Protein AF-X0Y5A7-F1 (afdb_monomer_lite)

Sequence (119 aa):
EYGKRLLRARRFDEAIPIFQEARRNPRHRLASLSNIGQCFFYKKWYADAVETFDQALELVESQESALAKELRYNLGRAYEADGNIEEALKSFRKVAQIDFNYLDVRKRVDELRNQQKSG

Structure (mmCIF, N/CA/C/O backbone):
data_AF-X0Y5A7-F1
#
_entry.id   AF-X0Y5A7-F1
#
loop_
_atom_site.group_PDB
_atom_site.id
_atom_site.type_symbol
_atom_site.label_atom_id
_atom_site.label_alt_id
_atom_site.label_comp_id
_atom_site.label_asym_id
_atom_site.label_entity_id
_atom_site.label_seq_id
_atom_site.pdbx_PDB_ins_code
_atom_site.Cartn_x
_atom_site.Cartn_y
_atom_site.Cartn_z
_atom_site.occupancy
_atom_site.B_iso_or_equiv
_atom_site.auth_seq_id
_atom_site.auth_comp_id
_atom_site.auth_asym_id
_atom_site.auth_atom_id
_atom_site.pdbx_PDB_model_num
ATOM 1 N N . GLU A 1 1 ? 8.592 3.537 -17.564 1.00 78.06 1 GLU A N 1
ATOM 2 C CA . GLU A 1 1 ? 7.323 3.820 -18.279 1.00 78.06 1 GLU A CA 1
ATOM 3 C C . GLU A 1 1 ? 6.563 2.588 -18.778 1.00 78.06 1 GLU A C 1
ATOM 5 O O . GLU A 1 1 ? 5.367 2.523 -18.521 1.00 78.06 1 GLU A O 1
ATOM 10 N N . TYR A 1 2 ? 7.191 1.586 -19.412 1.00 93.50 2 TYR A N 1
ATOM 11 C CA . TYR A 1 2 ? 6.467 0.394 -19.901 1.00 93.50 2 TYR A CA 1
ATOM 12 C C . TYR A 1 2 ? 5.716 -0.384 -18.800 1.00 93.50 2 TYR A C 1
ATOM 14 O O . TYR A 1 2 ? 4.502 -0.549 -18.900 1.00 93.50 2 TYR A O 1
ATOM 22 N N . GLY A 1 3 ? 6.385 -0.744 -17.696 1.00 95.50 3 GLY A N 1
ATOM 23 C CA . GLY A 1 3 ? 5.735 -1.438 -16.571 1.00 95.50 3 GLY A CA 1
ATOM 24 C C . GLY A 1 3 ? 4.534 -0.675 -15.993 1.00 95.50 3 GLY A C 1
ATOM 25 O O . GLY A 1 3 ? 3.493 -1.262 -15.716 1.00 95.50 3 GLY A O 1
ATOM 26 N N . LYS A 1 4 ? 4.612 0.662 -15.906 1.00 96.38 4 LYS A N 1
ATOM 27 C CA . LYS A 1 4 ? 3.494 1.503 -15.437 1.00 96.38 4 LYS A CA 1
ATOM 28 C C . LYS A 1 4 ? 2.291 1.455 -16.382 1.00 96.38 4 LYS A C 1
ATOM 30 O O . LYS A 1 4 ? 1.155 1.517 -15.923 1.00 96.38 4 LYS A O 1
ATOM 35 N N . ARG A 1 5 ? 2.518 1.349 -17.697 1.00 97.75 5 ARG A N 1
ATOM 36 C CA . ARG A 1 5 ? 1.434 1.182 -18.682 1.00 97.75 5 ARG A CA 1
ATOM 37 C C . ARG A 1 5 ? 0.739 -0.166 -18.504 1.00 97.75 5 ARG A C 1
ATOM 39 O O . ARG A 1 5 ? -0.486 -0.198 -18.501 1.00 97.75 5 ARG A O 1
ATOM 46 N N . LEU A 1 6 ? 1.503 -1.239 -18.287 1.00 97.88 6 LEU A N 1
ATOM 47 C CA . LEU A 1 6 ? 0.954 -2.567 -17.994 1.00 97.88 6 LEU A CA 1
ATOM 48 C C . LEU A 1 6 ? 0.137 -2.569 -16.695 1.00 97.88 6 LEU A C 1
ATOM 50 O O . LEU A 1 6 ? -0.990 -3.059 -16.691 1.00 97.88 6 LEU A O 1
ATOM 54 N N . LEU A 1 7 ? 0.649 -1.934 -15.634 1.00 97.25 7 LEU A N 1
ATOM 55 C CA . LEU A 1 7 ? -0.073 -1.751 -14.370 1.00 97.25 7 LEU A CA 1
ATOM 56 C C . LEU A 1 7 ? -1.419 -1.036 -14.581 1.00 97.25 7 LEU A C 1
ATOM 58 O O . LEU A 1 7 ? -2.455 -1.534 -14.146 1.00 97.25 7 LEU A O 1
ATOM 62 N N . ARG A 1 8 ? -1.432 0.096 -15.302 1.00 97.19 8 ARG A N 1
ATOM 63 C CA . ARG A 1 8 ? -2.672 0.832 -15.627 1.00 97.19 8 ARG A CA 1
ATOM 64 C C . ARG A 1 8 ? -3.642 0.004 -16.473 1.00 97.19 8 ARG A C 1
ATOM 66 O O . ARG A 1 8 ? -4.847 0.107 -16.284 1.00 97.19 8 ARG A O 1
ATOM 73 N N . ALA A 1 9 ? -3.118 -0.838 -17.362 1.00 97.69 9 ALA A N 1
ATOM 74 C CA . ALA A 1 9 ? -3.894 -1.780 -18.164 1.00 97.69 9 ALA A CA 1
ATOM 75 C C . ALA A 1 9 ? -4.329 -3.040 -17.388 1.00 97.69 9 ALA A C 1
ATOM 77 O O . ALA A 1 9 ? -4.891 -3.950 -17.990 1.00 97.69 9 ALA A O 1
ATOM 78 N N . ARG A 1 10 ? -4.062 -3.118 -16.074 1.00 97.50 10 ARG A N 1
ATOM 79 C CA . ARG A 1 10 ? -4.334 -4.280 -15.209 1.00 97.50 10 ARG A CA 1
ATOM 80 C C . ARG A 1 10 ? -3.656 -5.586 -15.649 1.00 97.50 10 ARG A C 1
ATOM 82 O O . ARG A 1 10 ? -4.062 -6.670 -15.244 1.00 97.50 10 ARG A O 1
ATOM 89 N N . ARG A 1 11 ? -2.584 -5.490 -16.438 1.00 98.38 11 ARG A N 1
ATOM 90 C CA . ARG A 1 11 ? -1.760 -6.621 -16.897 1.00 98.38 11 ARG A CA 1
ATOM 91 C C . ARG A 1 11 ? -0.655 -6.899 -15.879 1.00 98.38 11 ARG A C 1
ATOM 93 O O . ARG A 1 11 ? 0.524 -6.676 -16.142 1.00 98.38 11 ARG A O 1
ATOM 100 N N . PHE A 1 12 ? -1.051 -7.303 -14.674 1.00 97.94 12 PHE A N 1
ATOM 101 C CA . PHE A 1 12 ? -0.146 -7.383 -13.522 1.00 97.94 12 PHE A CA 1
ATOM 102 C C . PHE A 1 12 ? 0.942 -8.450 -13.687 1.00 97.94 12 PHE A C 1
ATOM 104 O O . PHE A 1 12 ? 2.094 -8.183 -13.360 1.00 97.94 12 PHE A O 1
ATOM 111 N N . ASP A 1 13 ? 0.601 -9.609 -14.257 1.00 97.62 13 ASP A N 1
ATOM 112 C CA . ASP A 1 13 ? 1.552 -10.710 -14.493 1.00 97.62 13 ASP A CA 1
ATOM 113 C C . ASP A 1 13 ? 2.677 -10.330 -15.461 1.00 97.62 13 ASP A C 1
ATOM 115 O O . ASP A 1 13 ? 3.786 -10.843 -15.369 1.00 97.62 13 ASP A O 1
ATOM 119 N N . GLU A 1 14 ? 2.421 -9.365 -16.341 1.00 98.12 14 GLU A N 1
ATOM 120 C CA . GLU A 1 14 ? 3.431 -8.817 -17.244 1.00 98.12 14 GLU A CA 1
ATOM 121 C C . GLU A 1 14 ? 4.147 -7.605 -16.639 1.00 98.12 14 GLU A C 1
ATOM 123 O O . GLU A 1 14 ? 5.315 -7.359 -16.930 1.00 98.12 14 GLU A O 1
ATOM 128 N N . ALA A 1 15 ? 3.468 -6.831 -15.789 1.00 98.31 15 ALA A N 1
ATOM 129 C CA . ALA A 1 15 ? 4.047 -5.658 -15.143 1.00 98.31 15 ALA A CA 1
ATOM 130 C C . ALA A 1 15 ? 5.097 -6.037 -14.086 1.00 98.31 15 ALA A C 1
ATOM 132 O O . ALA A 1 15 ? 6.149 -5.395 -14.013 1.00 98.31 15 ALA A O 1
ATOM 133 N N . ILE A 1 16 ? 4.827 -7.071 -13.281 1.00 98.25 16 ILE A N 1
ATOM 134 C CA . ILE A 1 16 ? 5.678 -7.474 -12.152 1.00 98.25 16 ILE A CA 1
ATOM 135 C C . ILE A 1 16 ? 7.111 -7.811 -12.602 1.00 98.25 16 ILE A C 1
ATOM 137 O O . ILE A 1 16 ? 8.029 -7.204 -12.044 1.00 98.25 16 ILE A O 1
ATOM 141 N N . PRO A 1 17 ? 7.356 -8.660 -13.625 1.00 98.25 17 PRO A N 1
ATOM 142 C CA . PRO A 1 17 ? 8.716 -8.957 -14.085 1.00 98.25 17 PRO A CA 1
ATOM 143 C C . PRO A 1 17 ? 9.485 -7.710 -14.538 1.00 98.25 17 PRO A C 1
ATOM 145 O O . PRO A 1 17 ? 10.667 -7.556 -14.234 1.00 98.25 17 PRO A O 1
ATOM 148 N N . ILE A 1 18 ? 8.803 -6.768 -15.202 1.00 98.25 18 ILE A N 1
ATOM 149 C CA . ILE A 1 18 ? 9.408 -5.505 -15.651 1.00 98.25 18 ILE A CA 1
ATOM 150 C C . ILE A 1 18 ? 9.866 -4.662 -14.457 1.00 98.25 18 ILE A C 1
ATOM 152 O O . ILE A 1 18 ? 10.953 -4.080 -14.483 1.00 98.25 18 ILE A O 1
ATOM 156 N N . PHE A 1 19 ? 9.059 -4.591 -13.398 1.00 98.31 19 PHE A N 1
ATOM 157 C CA . PHE A 1 19 ? 9.449 -3.881 -12.184 1.00 98.31 19 PHE A CA 1
ATOM 158 C C . PHE A 1 19 ? 10.512 -4.634 -11.376 1.00 98.31 19 PHE A C 1
ATOM 160 O O . PHE A 1 19 ? 11.386 -3.993 -10.798 1.00 98.31 19 PHE A O 1
ATOM 167 N N . GLN A 1 20 ? 10.490 -5.967 -11.349 1.00 97.75 20 GLN A N 1
ATOM 168 C CA . GLN A 1 20 ? 11.515 -6.773 -10.679 1.00 97.75 20 GLN A CA 1
ATOM 169 C C . GLN A 1 20 ? 12.894 -6.589 -11.319 1.00 97.75 20 GLN A C 1
ATOM 171 O O . GLN A 1 20 ? 13.881 -6.468 -10.592 1.00 97.75 20 GLN A O 1
ATOM 176 N N . GLU A 1 21 ? 12.961 -6.495 -12.650 1.00 97.88 21 GLU A N 1
ATOM 177 C CA . GLU A 1 21 ? 14.203 -6.163 -13.350 1.00 97.88 21 GLU A CA 1
ATOM 178 C C . GLU A 1 21 ? 14.665 -4.743 -13.001 1.00 97.88 21 GLU A C 1
ATOM 180 O O . GLU A 1 21 ? 15.801 -4.537 -12.572 1.00 97.88 21 GLU A O 1
ATOM 185 N N . ALA A 1 22 ? 13.761 -3.760 -13.082 1.00 97.06 22 ALA A N 1
ATOM 186 C CA . ALA A 1 22 ? 14.071 -2.370 -12.747 1.00 97.06 22 ALA A CA 1
ATOM 187 C C . ALA A 1 22 ? 14.545 -2.198 -11.292 1.00 97.06 22 ALA A C 1
ATOM 189 O O . ALA A 1 22 ? 15.411 -1.363 -11.017 1.00 97.06 22 ALA A O 1
ATOM 190 N N . ARG A 1 23 ? 14.037 -3.021 -10.366 1.00 96.50 23 ARG A N 1
ATOM 191 C CA . ARG A 1 23 ? 14.402 -3.011 -8.943 1.00 96.50 23 ARG A CA 1
ATOM 192 C C . ARG A 1 23 ? 15.893 -3.269 -8.699 1.00 96.50 23 ARG A C 1
ATOM 194 O O . ARG A 1 23 ? 16.406 -2.838 -7.667 1.00 96.50 23 ARG A O 1
ATOM 201 N N . ARG A 1 24 ? 16.593 -3.941 -9.623 1.00 95.94 24 ARG A N 1
ATOM 202 C CA . ARG A 1 24 ? 18.038 -4.224 -9.516 1.00 95.94 24 ARG A CA 1
ATOM 203 C C . ARG A 1 24 ? 18.895 -2.960 -9.557 1.00 95.94 24 ARG A C 1
ATOM 205 O O . ARG A 1 24 ? 19.992 -2.955 -9.010 1.00 95.94 24 ARG A O 1
ATOM 212 N N . ASN A 1 25 ? 18.399 -1.883 -10.166 1.00 96.62 25 ASN A N 1
ATOM 213 C CA . ASN A 1 25 ? 19.068 -0.591 -10.143 1.00 96.62 25 ASN A CA 1
ATOM 214 C C . ASN A 1 25 ? 18.672 0.183 -8.868 1.00 96.62 25 ASN A C 1
ATOM 216 O O . ASN A 1 25 ? 17.488 0.500 -8.711 1.00 96.62 25 ASN A O 1
ATOM 220 N N . PRO A 1 26 ? 19.621 0.567 -7.989 1.00 94.94 26 PRO A N 1
ATOM 221 C CA . PRO A 1 26 ? 19.320 1.307 -6.760 1.00 94.94 26 PRO A CA 1
ATOM 222 C C . PRO A 1 26 ? 18.490 2.577 -6.985 1.00 94.94 26 PRO A C 1
ATOM 224 O O . PRO A 1 26 ? 17.579 2.856 -6.210 1.00 94.94 26 PRO A O 1
ATOM 227 N N . ARG A 1 27 ? 18.714 3.291 -8.098 1.00 94.75 27 ARG A N 1
ATOM 228 C CA . ARG A 1 27 ? 17.965 4.514 -8.453 1.00 94.75 27 ARG A CA 1
ATOM 229 C C . ARG A 1 27 ? 16.488 4.258 -8.757 1.00 94.75 27 ARG A C 1
ATOM 231 O O . ARG A 1 27 ? 15.682 5.183 -8.737 1.00 94.75 27 ARG A O 1
ATOM 238 N N . HIS A 1 28 ? 16.126 3.021 -9.084 1.00 95.81 28 HIS A N 1
ATOM 239 C CA . HIS A 1 28 ? 14.760 2.626 -9.425 1.00 95.81 28 HIS A CA 1
ATOM 240 C C . HIS A 1 28 ? 14.139 1.680 -8.401 1.00 95.81 28 HIS A C 1
ATOM 242 O O . HIS A 1 28 ? 12.942 1.405 -8.494 1.00 95.81 28 HIS A O 1
ATOM 248 N N . ARG A 1 29 ? 14.913 1.199 -7.422 1.00 96.75 29 ARG A N 1
ATOM 249 C CA . ARG A 1 29 ? 14.493 0.189 -6.446 1.00 96.75 29 ARG A CA 1
ATOM 250 C C . ARG A 1 29 ? 13.220 0.586 -5.707 1.00 96.75 29 ARG A C 1
ATOM 252 O O . ARG A 1 29 ? 12.243 -0.155 -5.756 1.00 96.75 29 ARG A O 1
ATOM 259 N N . LEU A 1 30 ? 13.210 1.775 -5.111 1.00 97.38 30 LEU A N 1
ATOM 260 C CA . LEU A 1 30 ? 12.076 2.294 -4.347 1.00 97.38 30 LEU A CA 1
ATOM 261 C C . LEU A 1 30 ? 10.804 2.424 -5.202 1.00 97.38 30 LEU A C 1
ATOM 263 O O . LEU A 1 30 ? 9.752 1.885 -4.862 1.00 97.38 30 LEU A O 1
ATOM 267 N N . ALA A 1 31 ? 10.910 3.078 -6.362 1.00 96.25 31 ALA A N 1
ATOM 268 C CA . ALA A 1 31 ? 9.780 3.227 -7.276 1.00 96.25 31 ALA A CA 1
ATOM 269 C C . ALA A 1 31 ? 9.275 1.869 -7.795 1.00 96.25 31 ALA A C 1
ATOM 271 O O . ALA A 1 31 ? 8.074 1.685 -7.987 1.00 96.25 31 ALA A O 1
ATOM 272 N N . SER A 1 32 ? 10.174 0.912 -8.022 1.00 98.00 32 SER A N 1
ATOM 273 C CA . SER A 1 32 ? 9.812 -0.426 -8.492 1.00 98.00 32 SER A CA 1
ATOM 274 C C . SER A 1 32 ? 9.062 -1.210 -7.421 1.00 98.00 32 SER A C 1
ATOM 276 O O . SER A 1 32 ? 8.018 -1.771 -7.732 1.00 98.00 32 SER A O 1
ATOM 278 N N . LEU A 1 33 ? 9.522 -1.182 -6.165 1.00 98.44 33 LEU A N 1
ATOM 279 C CA . LEU A 1 33 ? 8.821 -1.810 -5.040 1.00 98.44 33 LEU A CA 1
ATOM 280 C C . LEU A 1 33 ? 7.409 -1.237 -4.869 1.00 98.44 33 LEU A C 1
ATOM 282 O O . LEU A 1 33 ? 6.453 -2.004 -4.840 1.00 98.44 33 LEU A O 1
ATOM 286 N N . SER A 1 34 ? 7.251 0.092 -4.894 1.00 98.31 34 SER A N 1
ATOM 287 C CA . SER A 1 34 ? 5.922 0.726 -4.844 1.00 98.31 34 SER A CA 1
ATOM 288 C C . SER A 1 34 ? 4.975 0.194 -5.934 1.00 98.31 34 SER A C 1
ATOM 290 O O . SER A 1 34 ? 3.825 -0.153 -5.663 1.00 98.31 34 SER A O 1
ATOM 292 N N . ASN A 1 35 ? 5.459 0.061 -7.175 1.00 98.44 35 ASN A N 1
ATOM 293 C CA . ASN A 1 35 ? 4.632 -0.456 -8.266 1.00 98.44 35 ASN A CA 1
ATOM 294 C C . ASN A 1 35 ? 4.357 -1.969 -8.152 1.00 98.44 35 ASN A C 1
ATOM 296 O O . ASN A 1 35 ? 3.264 -2.404 -8.512 1.00 98.44 35 ASN A O 1
ATOM 300 N N . ILE A 1 36 ? 5.308 -2.770 -7.656 1.00 98.62 36 ILE A N 1
ATOM 301 C CA . ILE A 1 36 ? 5.110 -4.211 -7.415 1.00 98.62 36 ILE A CA 1
ATOM 302 C C . ILE A 1 36 ? 4.045 -4.417 -6.333 1.00 98.62 36 ILE A C 1
ATOM 304 O O . ILE A 1 36 ? 3.110 -5.182 -6.559 1.00 98.62 36 ILE A O 1
ATOM 308 N N . GLY A 1 37 ? 4.118 -3.679 -5.221 1.00 98.56 37 GLY A N 1
ATOM 309 C CA . GLY A 1 37 ? 3.115 -3.744 -4.155 1.00 98.56 37 GLY A CA 1
ATOM 310 C C . GLY A 1 37 ? 1.715 -3.409 -4.673 1.00 98.56 37 GLY A C 1
ATOM 311 O O . GLY A 1 37 ? 0.756 -4.121 -4.381 1.00 98.56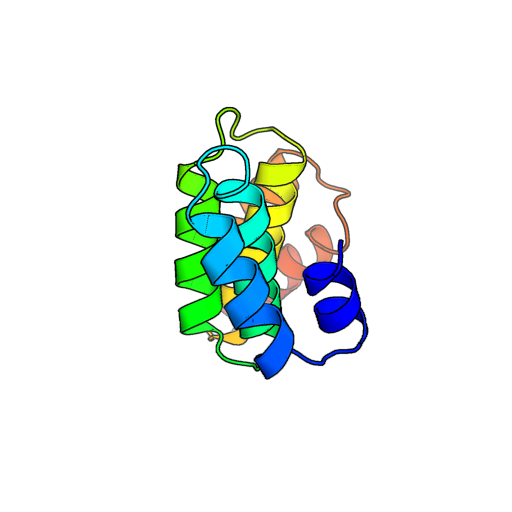 37 GLY A O 1
ATOM 312 N N . GLN A 1 38 ? 1.588 -2.399 -5.544 1.00 98.62 38 GLN A N 1
ATOM 313 C CA . GLN A 1 38 ? 0.314 -2.097 -6.208 1.00 98.62 38 GLN A CA 1
ATOM 314 C C . GLN A 1 38 ? -0.173 -3.251 -7.093 1.00 98.62 38 GLN A C 1
ATOM 316 O O . GLN A 1 38 ? -1.365 -3.561 -7.082 1.00 98.62 38 GLN A O 1
ATOM 321 N N . CYS A 1 39 ? 0.721 -3.905 -7.843 1.00 98.69 39 CYS A N 1
ATOM 322 C CA . CYS A 1 39 ? 0.355 -5.078 -8.638 1.00 98.69 39 CYS A CA 1
ATOM 323 C C . CYS A 1 39 ? -0.195 -6.201 -7.747 1.00 98.69 39 CYS A C 1
ATOM 325 O O . CYS A 1 39 ? -1.272 -6.720 -8.038 1.00 98.69 39 CYS A O 1
ATOM 327 N N . PHE A 1 40 ? 0.495 -6.543 -6.654 1.00 98.75 40 PHE A N 1
ATOM 328 C CA . PHE A 1 40 ? 0.035 -7.569 -5.713 1.00 98.75 40 PHE A CA 1
ATOM 329 C C . PHE A 1 40 ? -1.297 -7.206 -5.062 1.00 98.75 40 PHE A C 1
ATOM 331 O O . PHE A 1 40 ? -2.217 -8.025 -5.050 1.00 98.75 40 PHE A O 1
ATOM 338 N N . PHE A 1 41 ? -1.458 -5.949 -4.644 1.00 98.81 41 PHE A N 1
ATOM 339 C CA . PHE A 1 41 ? -2.710 -5.463 -4.076 1.00 98.81 41 PHE A CA 1
ATOM 340 C C . PHE A 1 41 ? -3.888 -5.665 -5.042 1.00 98.81 41 PHE A C 1
ATOM 342 O O . PHE A 1 41 ? -4.927 -6.207 -4.663 1.00 98.81 41 PHE A O 1
ATOM 349 N N . TYR A 1 42 ? -3.735 -5.287 -6.316 1.00 98.38 42 TYR A N 1
ATOM 350 C CA . TYR A 1 42 ? -4.803 -5.470 -7.304 1.00 98.38 42 TYR A CA 1
ATOM 351 C C . TYR A 1 42 ? -5.023 -6.931 -7.712 1.00 98.38 42 TYR A C 1
ATOM 353 O O . TYR A 1 42 ? -6.137 -7.283 -8.105 1.00 98.38 42 TYR A O 1
ATOM 361 N N . LYS A 1 43 ? -4.006 -7.791 -7.575 1.00 98.06 43 LYS A N 1
ATOM 362 C CA . LYS A 1 43 ? -4.144 -9.253 -7.684 1.00 98.06 43 LYS A CA 1
ATOM 363 C C . LYS A 1 43 ? -4.804 -9.897 -6.458 1.00 98.06 43 LYS A C 1
ATOM 365 O O . LYS A 1 43 ? -5.078 -11.092 -6.500 1.00 98.06 43 LYS A O 1
ATOM 370 N N . LYS A 1 44 ? -5.106 -9.118 -5.412 1.00 98.25 44 LYS A N 1
ATOM 371 C CA . LYS A 1 44 ? -5.618 -9.575 -4.109 1.00 98.25 44 LYS A CA 1
ATOM 372 C C . LYS A 1 44 ? -4.635 -10.436 -3.313 1.00 98.25 44 LYS A C 1
ATOM 374 O O . LYS A 1 44 ? -5.034 -11.182 -2.427 1.00 98.25 44 LYS A O 1
ATOM 379 N N . TRP A 1 45 ? -3.352 -10.338 -3.635 1.00 98.56 45 TRP A N 1
ATOM 380 C CA . TRP A 1 45 ? -2.276 -10.969 -2.879 1.00 98.56 45 TRP A CA 1
ATOM 381 C C . TRP A 1 45 ? -1.843 -9.984 -1.795 1.00 98.56 45 TRP A C 1
ATOM 383 O O . TRP A 1 45 ? -0.859 -9.261 -1.938 1.00 98.56 45 TRP A O 1
ATOM 393 N N . TYR A 1 46 ? -2.694 -9.838 -0.778 1.00 98.69 46 TYR A N 1
ATOM 394 C CA . TYR A 1 46 ? -2.591 -8.737 0.178 1.00 98.69 46 TYR A CA 1
ATOM 395 C C . TYR A 1 46 ? -1.367 -8.867 1.086 1.00 98.69 46 TYR A C 1
ATOM 397 O O . TYR A 1 46 ? -0.665 -7.874 1.254 1.00 98.69 46 TYR A O 1
ATOM 405 N N . ALA A 1 47 ? -1.044 -10.074 1.557 1.00 98.38 47 ALA A N 1
ATOM 406 C CA . ALA A 1 47 ? 0.182 -10.342 2.309 1.00 98.38 47 ALA A CA 1
ATOM 407 C C . ALA A 1 47 ? 1.455 -9.948 1.527 1.00 98.38 47 ALA A C 1
ATOM 409 O O . ALA A 1 47 ? 2.287 -9.201 2.040 1.00 98.38 47 ALA A O 1
ATOM 410 N N . ASP A 1 48 ? 1.571 -10.345 0.253 1.00 98.62 48 ASP A N 1
ATOM 411 C CA . ASP A 1 48 ? 2.710 -9.959 -0.596 1.00 98.62 48 ASP A CA 1
ATOM 412 C C . ASP A 1 48 ? 2.761 -8.441 -0.844 1.00 98.62 48 ASP A C 1
ATOM 414 O O . ASP A 1 48 ? 3.834 -7.835 -0.938 1.00 98.62 48 ASP A O 1
ATOM 418 N N . ALA A 1 49 ? 1.592 -7.800 -0.960 1.00 98.81 49 ALA A N 1
ATOM 419 C CA . ALA A 1 49 ? 1.495 -6.352 -1.101 1.00 98.81 49 ALA A CA 1
ATOM 420 C C . ALA A 1 49 ? 1.983 -5.632 0.161 1.00 98.81 49 ALA A C 1
ATOM 422 O O . ALA A 1 49 ? 2.750 -4.677 0.035 1.00 98.81 49 ALA A O 1
ATOM 423 N N . VAL A 1 50 ? 1.574 -6.101 1.344 1.00 98.81 50 VAL A N 1
ATOM 424 C CA . VAL A 1 50 ? 2.035 -5.601 2.646 1.00 98.81 50 VAL A CA 1
ATOM 425 C C . VAL A 1 50 ? 3.555 -5.668 2.718 1.00 98.81 50 VAL A C 1
ATOM 427 O O . VAL A 1 50 ? 4.194 -4.624 2.845 1.00 98.81 50 VAL A O 1
ATOM 430 N N . GLU A 1 51 ? 4.137 -6.855 2.521 1.00 98.56 51 GLU A N 1
ATOM 431 C CA . GLU A 1 51 ? 5.588 -7.045 2.609 1.00 98.56 51 GLU A CA 1
ATOM 432 C C . GLU A 1 51 ? 6.331 -6.124 1.629 1.00 98.56 51 GLU A C 1
ATOM 434 O O . GLU A 1 51 ? 7.315 -5.467 1.972 1.00 98.56 51 GLU A O 1
ATOM 439 N N . THR A 1 52 ? 5.826 -6.015 0.399 1.00 98.69 52 THR A N 1
ATOM 440 C CA . THR A 1 52 ? 6.457 -5.182 -0.628 1.00 98.69 52 THR A CA 1
ATOM 441 C C . THR A 1 52 ? 6.363 -3.686 -0.307 1.00 98.69 52 THR A C 1
ATOM 443 O O . THR A 1 52 ? 7.309 -2.937 -0.576 1.00 9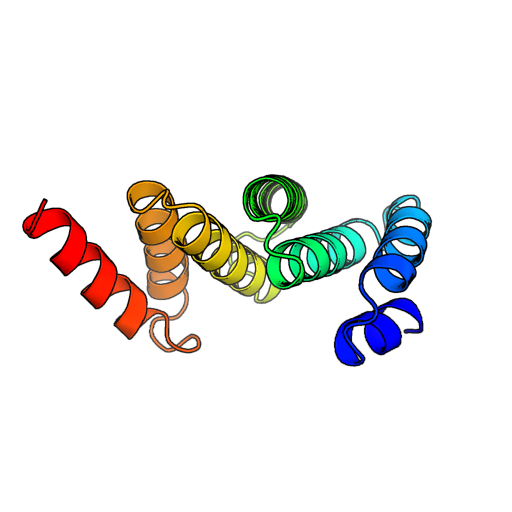8.69 52 THR A O 1
ATOM 446 N N . PHE A 1 53 ? 5.235 -3.219 0.237 1.00 98.75 53 PHE A N 1
ATOM 447 C CA . PHE A 1 53 ? 5.078 -1.822 0.640 1.00 98.75 53 PHE A CA 1
ATOM 448 C C . PHE A 1 53 ? 5.921 -1.480 1.869 1.00 98.75 53 PHE A C 1
ATOM 450 O O . PHE A 1 53 ? 6.500 -0.392 1.890 1.00 98.75 53 PHE A O 1
ATOM 457 N N . ASP A 1 54 ? 6.054 -2.395 2.831 1.00 98.19 54 ASP A N 1
ATOM 458 C CA . ASP A 1 54 ? 6.941 -2.222 3.984 1.00 98.19 54 ASP A CA 1
ATOM 459 C C . ASP A 1 54 ? 8.405 -2.104 3.536 1.00 98.19 54 ASP A C 1
ATOM 461 O O . ASP A 1 54 ? 9.063 -1.109 3.849 1.00 98.19 54 ASP A O 1
ATOM 465 N N . GLN A 1 55 ? 8.874 -3.002 2.660 1.00 98.19 55 GLN A N 1
ATOM 466 C CA . GLN A 1 55 ? 10.209 -2.892 2.050 1.00 98.19 55 GLN A CA 1
ATOM 467 C C . GLN A 1 55 ? 10.412 -1.564 1.305 1.00 98.19 55 GLN A C 1
ATOM 469 O O . GLN A 1 55 ? 11.513 -1.015 1.282 1.00 98.19 55 GLN A O 1
ATOM 474 N N . ALA A 1 56 ? 9.376 -1.040 0.642 1.00 98.12 56 ALA A N 1
ATOM 475 C CA . ALA A 1 56 ? 9.464 0.261 -0.011 1.00 98.12 56 ALA A CA 1
ATOM 476 C C . ALA A 1 56 ? 9.600 1.391 1.021 1.00 98.12 56 ALA A C 1
ATOM 478 O O . ALA A 1 56 ? 10.399 2.302 0.820 1.00 98.12 56 ALA A O 1
ATOM 479 N N . LEU A 1 57 ? 8.843 1.336 2.118 1.00 97.50 57 LEU A N 1
ATOM 480 C CA . LEU A 1 57 ? 8.823 2.371 3.148 1.00 97.50 57 LEU A CA 1
ATOM 481 C C . LEU A 1 57 ? 10.152 2.467 3.916 1.00 97.50 57 LEU A C 1
ATOM 483 O O . LEU A 1 57 ? 10.576 3.577 4.247 1.00 97.50 57 LEU A O 1
ATOM 487 N N . GLU A 1 58 ? 10.831 1.336 4.126 1.00 97.19 58 GLU A N 1
ATOM 488 C CA . GLU A 1 58 ? 12.177 1.258 4.717 1.00 97.19 58 GLU A CA 1
ATOM 489 C C . GLU A 1 58 ? 13.244 1.997 3.896 1.00 97.19 58 GLU A C 1
ATOM 491 O O . GLU A 1 58 ? 14.225 2.494 4.445 1.00 97.19 58 GLU A O 1
ATOM 496 N N . LEU A 1 59 ? 13.055 2.096 2.577 1.00 96.88 59 LEU A N 1
ATOM 497 C CA . LEU A 1 59 ? 13.999 2.760 1.674 1.00 96.88 59 LEU A CA 1
ATOM 498 C C . LEU A 1 59 ? 13.723 4.255 1.492 1.00 96.88 59 LEU A C 1
ATOM 500 O O . LEU A 1 59 ? 14.463 4.924 0.768 1.00 96.88 59 LEU A O 1
ATOM 504 N N . VAL A 1 60 ? 12.650 4.791 2.079 1.00 95.88 60 VAL A N 1
ATOM 505 C CA . VAL A 1 60 ? 12.345 6.214 1.940 1.00 95.88 60 VAL A CA 1
ATOM 506 C C . VAL A 1 60 ? 13.205 7.035 2.897 1.00 95.88 60 VAL A C 1
ATOM 508 O O . VAL A 1 60 ? 13.104 6.891 4.113 1.00 95.88 60 VAL A O 1
ATOM 511 N N . GLU A 1 61 ? 13.981 7.966 2.339 1.00 93.94 61 GLU A N 1
ATOM 512 C CA . GLU A 1 61 ? 14.859 8.866 3.102 1.00 93.94 61 GLU A CA 1
ATOM 513 C C . GLU A 1 61 ? 14.083 9.763 4.079 1.00 93.94 61 GLU A C 1
ATOM 515 O O . GLU A 1 61 ? 14.476 9.925 5.230 1.00 93.94 61 GLU A O 1
ATOM 520 N N . SER A 1 62 ? 12.958 10.331 3.629 1.00 94.12 62 SER A N 1
ATOM 521 C CA . SER A 1 62 ? 12.091 11.175 4.454 1.00 94.12 62 SER A CA 1
ATOM 522 C C . SER A 1 62 ? 10.731 10.530 4.668 1.00 94.12 62 SER A C 1
ATOM 524 O O . SER A 1 62 ? 9.903 10.411 3.756 1.00 94.12 62 SER A O 1
ATOM 526 N N . GLN A 1 63 ? 10.480 10.177 5.924 1.00 91.50 63 GLN A N 1
ATOM 527 C CA . GLN A 1 63 ? 9.239 9.562 6.372 1.00 91.50 63 GLN A CA 1
ATOM 528 C C . GLN A 1 63 ? 8.025 10.506 6.239 1.00 91.50 63 GLN A C 1
ATOM 530 O O . GLN A 1 63 ? 6.897 10.024 6.246 1.00 91.50 63 GLN A O 1
ATOM 535 N N . GLU A 1 64 ? 8.215 11.808 6.033 1.00 91.69 64 GLU A N 1
ATOM 536 C CA . GLU A 1 64 ? 7.129 12.776 5.795 1.00 91.69 64 GLU A CA 1
ATOM 537 C C . GLU A 1 64 ? 6.925 13.109 4.308 1.00 91.69 64 GLU A C 1
ATOM 539 O O . GLU A 1 64 ? 6.017 13.858 3.946 1.00 91.69 64 GLU A O 1
ATOM 544 N N . SER A 1 65 ? 7.739 12.536 3.417 1.00 95.19 65 SER A N 1
ATOM 545 C CA . SER A 1 65 ? 7.620 12.772 1.977 1.00 95.19 65 SER A CA 1
ATOM 546 C C . SER A 1 65 ? 6.270 12.317 1.410 1.00 95.19 65 SER A C 1
ATOM 548 O O . SER A 1 65 ? 5.619 11.399 1.919 1.00 95.19 65 SER A O 1
ATOM 550 N N . ALA A 1 66 ? 5.875 12.912 0.280 1.00 95.38 66 ALA A N 1
ATOM 551 C CA . ALA A 1 66 ? 4.665 12.518 -0.443 1.00 95.38 66 ALA A CA 1
ATOM 552 C C . ALA A 1 66 ? 4.651 11.017 -0.788 1.00 95.38 66 ALA A C 1
ATOM 554 O O . ALA A 1 66 ? 3.607 10.375 -0.685 1.00 95.38 66 ALA A O 1
ATOM 555 N N . LEU A 1 67 ? 5.816 10.451 -1.121 1.00 95.69 67 LEU A N 1
ATOM 556 C CA . LEU A 1 67 ? 5.963 9.02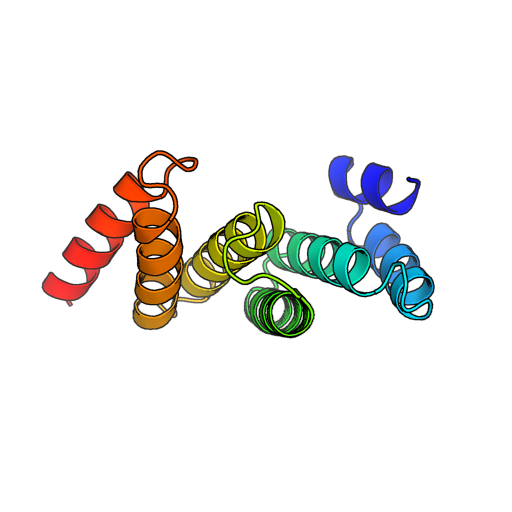9 -1.414 1.00 95.69 67 LEU A CA 1
ATOM 557 C C . LEU A 1 67 ? 5.797 8.156 -0.163 1.00 95.69 67 LEU A C 1
ATOM 559 O O . LEU A 1 67 ? 5.079 7.163 -0.221 1.00 95.69 67 LEU A O 1
ATOM 563 N N . ALA A 1 68 ? 6.399 8.524 0.974 1.00 97.00 68 ALA A N 1
ATOM 564 C CA . ALA A 1 68 ? 6.187 7.797 2.2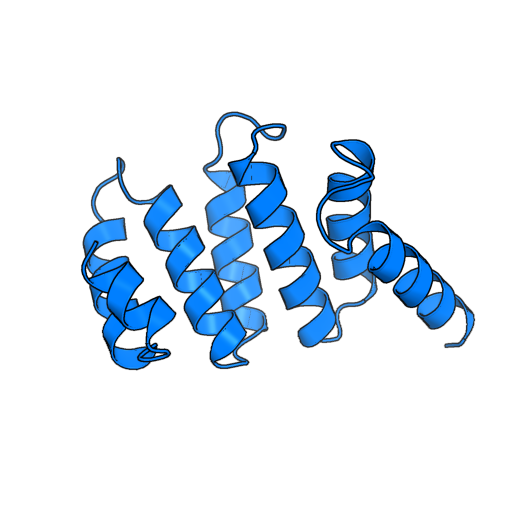30 1.00 97.00 68 ALA A CA 1
ATOM 565 C C . ALA A 1 68 ? 4.710 7.828 2.653 1.00 97.00 68 ALA A C 1
ATOM 567 O O . ALA A 1 68 ? 4.176 6.835 3.147 1.00 97.00 68 ALA A O 1
ATOM 568 N N . LYS A 1 69 ? 4.030 8.960 2.445 1.00 97.50 69 LYS A N 1
ATOM 569 C CA . LYS A 1 69 ? 2.592 9.094 2.699 1.00 97.50 69 LYS A CA 1
ATOM 570 C C . LYS A 1 69 ? 1.762 8.170 1.798 1.00 97.50 69 LYS A C 1
ATOM 572 O O . LYS A 1 69 ? 0.912 7.447 2.311 1.00 97.50 69 LYS A O 1
ATOM 577 N N . GLU A 1 70 ? 2.041 8.145 0.493 1.00 97.88 70 GLU A N 1
ATOM 578 C CA . GLU A 1 70 ? 1.380 7.241 -0.463 1.00 97.88 70 GLU A CA 1
ATOM 579 C C . GLU A 1 70 ? 1.612 5.765 -0.110 1.00 97.88 70 GLU A C 1
ATOM 581 O O . GLU A 1 70 ? 0.663 4.980 -0.072 1.00 97.88 70 GLU A O 1
ATOM 586 N N . LEU A 1 71 ? 2.855 5.390 0.206 1.00 98.44 71 LEU A N 1
ATOM 587 C CA . LEU A 1 71 ? 3.209 4.028 0.605 1.00 98.44 71 LEU A CA 1
ATOM 588 C C . LEU A 1 71 ? 2.468 3.597 1.871 1.00 98.44 71 LEU A C 1
ATOM 590 O O . LEU A 1 71 ? 1.873 2.526 1.871 1.00 98.44 71 LEU A O 1
ATOM 594 N N . ARG A 1 72 ? 2.412 4.438 2.911 1.00 98.44 72 ARG A N 1
ATOM 595 C CA . ARG A 1 72 ? 1.654 4.120 4.136 1.00 98.44 72 ARG A CA 1
ATOM 596 C C . ARG A 1 72 ? 0.160 3.996 3.903 1.00 98.44 72 ARG A C 1
ATOM 598 O O . ARG A 1 72 ? -0.485 3.164 4.532 1.00 98.44 72 ARG A O 1
ATOM 605 N N . TYR A 1 73 ? -0.399 4.813 3.019 1.00 98.75 73 TYR A N 1
ATOM 606 C CA . TYR A 1 73 ? -1.807 4.693 2.669 1.00 98.75 73 TYR A CA 1
ATOM 607 C C . TYR A 1 73 ? -2.087 3.371 1.941 1.00 98.75 73 TYR A C 1
ATOM 609 O O . TYR A 1 73 ? -3.027 2.661 2.292 1.00 98.75 73 TYR A O 1
ATOM 617 N N . ASN A 1 74 ? -1.247 2.999 0.972 1.00 98.69 74 ASN A N 1
ATOM 618 C CA . ASN A 1 74 ? -1.382 1.727 0.261 1.00 98.69 74 ASN A CA 1
ATOM 619 C C . ASN A 1 74 ? -1.142 0.517 1.173 1.00 98.69 74 ASN A C 1
ATOM 621 O O . ASN A 1 74 ? -1.878 -0.462 1.076 1.00 98.69 74 ASN A O 1
ATOM 625 N N . LEU A 1 75 ? -0.181 0.613 2.090 1.00 98.69 75 LEU A N 1
ATOM 626 C CA . LEU A 1 75 ? 0.067 -0.375 3.133 1.00 98.69 75 LEU A CA 1
ATOM 627 C C . LEU A 1 75 ? -1.154 -0.536 4.048 1.00 98.69 75 LEU A C 1
ATOM 629 O O . LEU A 1 75 ? -1.607 -1.652 4.270 1.00 98.69 75 LEU A O 1
ATOM 633 N N . GLY A 1 76 ? -1.753 0.570 4.504 1.00 98.56 76 GLY A N 1
ATOM 634 C CA . GLY A 1 76 ? -2.985 0.540 5.295 1.00 98.56 76 GLY A CA 1
ATOM 635 C C . GLY A 1 76 ? -4.135 -0.148 4.562 1.00 98.56 76 GLY A C 1
ATOM 636 O O . GLY A 1 76 ? -4.825 -0.976 5.148 1.00 98.56 76 GLY A O 1
ATOM 637 N N . ARG A 1 77 ? -4.294 0.120 3.259 1.00 98.81 77 ARG A N 1
ATOM 638 C CA . ARG A 1 77 ? -5.290 -0.568 2.419 1.00 98.81 77 ARG A CA 1
ATOM 639 C C . ARG A 1 77 ? -4.992 -2.055 2.262 1.00 98.81 77 ARG A C 1
ATOM 641 O O . ARG A 1 77 ? -5.929 -2.845 2.212 1.00 98.81 77 ARG A O 1
ATOM 648 N N . ALA A 1 78 ? -3.720 -2.427 2.139 1.00 98.75 78 ALA A N 1
ATOM 649 C CA . ALA A 1 78 ? -3.309 -3.820 2.034 1.00 98.75 78 ALA A CA 1
ATOM 650 C C . ALA A 1 78 ? -3.595 -4.572 3.342 1.00 98.75 78 ALA A C 1
ATOM 652 O O . ALA A 1 78 ? -4.267 -5.594 3.290 1.00 98.75 78 ALA A O 1
ATO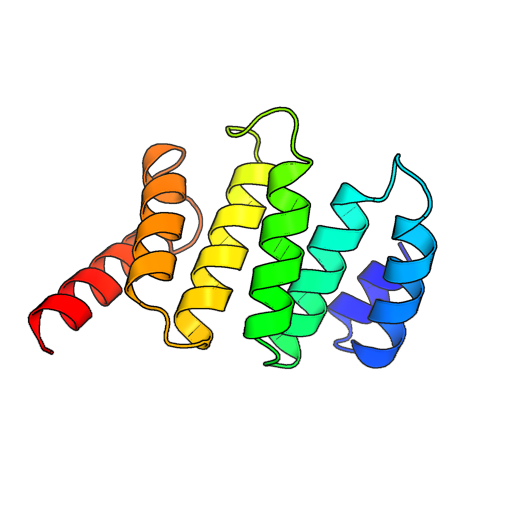M 653 N N . TYR A 1 79 ? -3.212 -4.016 4.498 1.00 98.69 79 TYR A N 1
ATOM 654 C CA . TYR A 1 79 ? -3.560 -4.568 5.811 1.00 98.69 79 TYR A CA 1
ATOM 655 C C . TYR A 1 79 ? -5.074 -4.690 6.013 1.00 98.69 79 TYR A C 1
ATOM 657 O O . TYR A 1 79 ? -5.548 -5.716 6.488 1.00 98.69 79 TYR A O 1
ATOM 665 N N . GLU A 1 80 ? -5.843 -3.669 5.625 1.00 98.31 80 GLU A N 1
ATOM 666 C CA . GLU A 1 80 ? -7.306 -3.682 5.729 1.00 98.31 80 GLU A CA 1
ATOM 667 C C . GLU A 1 80 ? -7.913 -4.823 4.904 1.00 98.31 80 GLU A C 1
ATOM 669 O O . GLU A 1 80 ? -8.766 -5.559 5.394 1.00 98.31 80 GLU A O 1
ATOM 674 N N . ALA A 1 81 ? -7.443 -4.999 3.667 1.00 98.19 81 ALA A N 1
ATOM 675 C CA . ALA A 1 81 ? -7.916 -6.052 2.775 1.00 98.19 81 ALA A CA 1
ATOM 676 C C . ALA A 1 81 ? -7.463 -7.461 3.199 1.00 98.19 81 ALA A C 1
ATOM 678 O O . ALA A 1 81 ? -8.163 -8.431 2.915 1.00 98.19 81 ALA A O 1
ATOM 679 N N . ASP A 1 82 ? -6.330 -7.563 3.894 1.00 97.50 82 ASP A N 1
ATOM 680 C CA . ASP A 1 82 ? -5.823 -8.797 4.506 1.00 97.50 82 ASP A CA 1
ATOM 681 C C . ASP A 1 82 ? -6.547 -9.151 5.825 1.00 97.50 82 ASP A C 1
ATOM 683 O O . ASP A 1 82 ? -6.357 -10.230 6.374 1.00 97.50 82 ASP A O 1
ATOM 687 N N . GLY A 1 83 ? -7.394 -8.252 6.346 1.00 96.06 83 GLY A N 1
ATOM 688 C CA . GLY A 1 83 ? -8.115 -8.430 7.613 1.00 96.06 83 GLY A CA 1
ATOM 689 C C . GLY A 1 83 ? -7.330 -8.006 8.860 1.00 96.06 83 GLY A C 1
ATOM 690 O O . GLY A 1 83 ? -7.842 -8.100 9.975 1.00 96.06 83 GLY A O 1
ATOM 691 N N . ASN A 1 84 ? -6.122 -7.469 8.694 1.00 97.19 84 ASN A N 1
ATOM 692 C CA . ASN A 1 84 ? -5.267 -6.965 9.768 1.00 97.19 84 ASN A CA 1
ATOM 693 C C . ASN A 1 84 ? -5.680 -5.540 10.183 1.00 97.19 84 ASN A C 1
ATOM 695 O O . ASN A 1 84 ? -4.970 -4.557 9.953 1.00 97.19 84 ASN A O 1
ATOM 699 N N . ILE A 1 85 ? -6.862 -5.425 10.797 1.00 96.69 85 ILE A N 1
ATOM 700 C CA . ILE A 1 85 ? -7.528 -4.147 11.110 1.00 96.69 85 ILE A CA 1
ATOM 701 C C . ILE A 1 85 ? -6.678 -3.228 12.003 1.00 96.69 85 ILE A C 1
ATOM 703 O O . ILE A 1 85 ? -6.652 -2.013 11.792 1.00 96.69 85 ILE A O 1
ATOM 707 N N . GLU A 1 86 ? -5.957 -3.782 12.979 1.00 96.81 86 GLU A N 1
ATOM 708 C CA . GLU A 1 86 ? -5.099 -3.003 13.883 1.00 96.81 86 GLU A CA 1
ATOM 709 C C . GLU A 1 86 ? -3.963 -2.284 13.140 1.00 96.81 86 GLU A C 1
ATOM 711 O O . GLU A 1 86 ? -3.776 -1.070 13.296 1.00 96.81 86 GLU A O 1
ATOM 716 N N . GLU A 1 87 ? -3.238 -3.004 12.282 1.00 98.19 87 GLU A N 1
ATOM 717 C CA . GLU A 1 87 ? -2.126 -2.443 11.508 1.00 98.19 87 GLU A CA 1
ATOM 718 C C . GLU A 1 87 ? -2.617 -1.522 10.381 1.00 98.19 87 GLU A C 1
ATOM 720 O O . GLU A 1 87 ? -2.001 -0.481 10.109 1.00 98.19 87 GLU A O 1
ATOM 725 N N . ALA A 1 88 ? -3.788 -1.810 9.804 1.00 98.44 88 ALA A N 1
ATOM 726 C CA . ALA A 1 88 ? -4.463 -0.901 8.882 1.00 98.44 88 ALA A CA 1
ATOM 727 C C . ALA A 1 88 ? -4.754 0.452 9.546 1.00 98.44 88 ALA A C 1
ATOM 729 O O . ALA A 1 88 ? -4.347 1.510 9.050 1.00 98.44 88 ALA A O 1
ATOM 730 N N . LEU A 1 89 ? -5.391 0.427 10.721 1.00 98.06 89 LEU A N 1
ATOM 731 C CA . LEU A 1 89 ? -5.724 1.630 11.477 1.00 98.06 89 LEU A CA 1
ATOM 732 C C . LEU A 1 89 ? -4.465 2.408 11.883 1.00 98.06 89 LEU A C 1
ATOM 734 O O . LEU A 1 89 ? -4.438 3.639 11.795 1.00 98.06 89 LEU A O 1
ATOM 738 N N . LYS A 1 90 ? -3.402 1.719 12.305 1.00 97.94 90 LYS A N 1
ATOM 739 C CA . LYS A 1 90 ? -2.113 2.341 12.637 1.00 97.94 90 LYS A CA 1
ATOM 740 C C . LYS A 1 90 ? -1.493 3.047 11.430 1.00 97.94 90 LYS A C 1
ATOM 742 O O . LYS A 1 90 ? -1.018 4.177 11.582 1.00 97.94 90 LYS A O 1
ATOM 747 N N . SER A 1 91 ? -1.545 2.430 10.252 1.00 98.19 91 SER A N 1
ATOM 748 C CA . SER A 1 91 ? -1.034 2.996 8.999 1.00 98.19 91 SER A CA 1
ATOM 749 C C . SER A 1 91 ? -1.822 4.239 8.575 1.00 98.19 91 SER A C 1
ATOM 751 O O . SER A 1 91 ? -1.237 5.306 8.363 1.00 98.19 91 SER A O 1
ATOM 753 N N . PHE A 1 92 ? -3.156 4.160 8.558 1.00 98.56 92 PHE A N 1
ATOM 754 C CA . PHE A 1 92 ? -4.005 5.301 8.211 1.00 98.56 92 PHE A CA 1
ATOM 755 C C . PHE A 1 92 ? -3.912 6.449 9.218 1.00 98.56 92 PHE A C 1
ATOM 757 O O . PHE A 1 92 ? -3.918 7.611 8.817 1.00 98.56 92 PHE A O 1
ATOM 764 N N . ARG A 1 93 ? -3.747 6.169 10.519 1.00 97.75 93 ARG A N 1
ATOM 765 C CA . ARG A 1 93 ? -3.534 7.224 11.527 1.00 97.75 93 ARG A CA 1
ATOM 766 C C . ARG A 1 93 ? -2.247 8.004 11.281 1.00 97.75 93 ARG A C 1
ATOM 768 O O . ARG A 1 93 ? -2.278 9.221 11.422 1.00 97.75 93 ARG A O 1
ATOM 775 N N . LYS A 1 94 ? -1.151 7.347 10.880 1.00 97.00 94 LYS A N 1
ATOM 776 C CA . LYS A 1 94 ? 0.082 8.058 10.490 1.00 97.00 94 LYS A CA 1
ATOM 777 C C . LYS A 1 94 ? -0.158 8.970 9.289 1.00 97.00 94 LYS A C 1
ATOM 779 O O . LYS A 1 94 ? 0.273 10.117 9.300 1.00 97.00 94 LYS A O 1
ATOM 784 N N . VAL A 1 95 ? -0.870 8.484 8.273 1.00 98.19 95 VAL A N 1
ATOM 785 C CA . VAL A 1 95 ? -1.217 9.298 7.098 1.00 98.19 95 VAL A CA 1
ATOM 786 C C . VAL A 1 95 ? -2.056 10.510 7.511 1.00 98.19 95 VAL A C 1
ATOM 788 O O . VAL A 1 95 ? -1.706 11.627 7.151 1.00 98.19 95 VAL A O 1
ATOM 791 N N . ALA A 1 96 ? -3.087 10.312 8.334 1.00 97.25 96 ALA A N 1
ATOM 792 C CA . ALA A 1 96 ? -3.961 11.379 8.816 1.00 97.25 96 ALA A CA 1
ATOM 793 C C . ALA A 1 96 ? -3.249 12.404 9.725 1.00 97.25 96 ALA A C 1
ATOM 795 O O . ALA A 1 96 ? -3.660 13.560 9.766 1.00 97.25 96 ALA A O 1
ATOM 796 N N . GLN A 1 97 ? -2.197 11.999 10.449 1.00 96.00 97 GLN A N 1
ATOM 797 C CA . GLN A 1 97 ? -1.348 12.905 11.237 1.00 96.00 97 GLN A CA 1
ATOM 798 C C . GLN A 1 97 ? -0.505 13.833 10.354 1.00 96.00 97 GLN A C 1
ATOM 800 O O . GLN A 1 97 ? -0.290 14.982 10.724 1.00 96.00 97 GLN A O 1
ATOM 805 N N . ILE A 1 98 ? -0.035 13.338 9.205 1.00 94.88 98 ILE A N 1
ATOM 806 C CA . ILE A 1 98 ? 0.768 14.113 8.246 1.00 94.88 98 ILE A CA 1
ATOM 807 C C . ILE A 1 98 ? -0.138 14.988 7.372 1.00 94.88 98 ILE A C 1
ATOM 809 O O . ILE A 1 98 ? 0.156 16.151 7.119 1.00 94.88 98 ILE A O 1
ATOM 813 N N . ASP A 1 99 ? -1.232 14.415 6.876 1.00 96.19 99 ASP A N 1
ATOM 814 C CA . ASP A 1 99 ? -2.189 15.078 5.999 1.00 96.19 99 ASP A CA 1
ATOM 815 C C . ASP A 1 99 ? -3.583 14.485 6.212 1.00 96.19 99 ASP A C 1
ATOM 817 O O . ASP A 1 99 ? -3.945 13.428 5.688 1.00 96.19 99 ASP A O 1
ATOM 821 N N . PHE A 1 100 ? -4.380 15.203 6.995 1.00 95.06 100 PHE A N 1
ATOM 822 C CA . PHE A 1 100 ? -5.724 14.786 7.377 1.00 95.06 100 PHE A CA 1
ATOM 823 C C . PHE A 1 100 ? -6.711 14.723 6.196 1.00 95.06 100 PHE A C 1
ATOM 825 O O . PHE A 1 100 ? -7.736 14.046 6.289 1.00 95.06 100 PHE A O 1
ATOM 832 N N . ASN A 1 101 ? -6.395 15.389 5.079 1.00 96.06 101 ASN A N 1
ATOM 833 C CA . ASN A 1 101 ? -7.225 15.439 3.873 1.00 96.06 101 ASN A CA 1
ATOM 834 C C . ASN A 1 101 ? -6.720 14.499 2.766 1.00 96.06 101 ASN A C 1
ATOM 836 O O . ASN A 1 101 ? -7.207 14.556 1.636 1.00 96.06 101 ASN A O 1
ATOM 840 N N . TYR A 1 102 ? -5.746 13.634 3.064 1.00 97.38 102 TYR A N 1
ATOM 841 C CA . TYR A 1 102 ? -5.205 12.708 2.080 1.00 97.38 102 TYR A CA 1
ATOM 842 C C . TYR A 1 102 ? -6.234 11.635 1.689 1.00 97.38 102 TYR A C 1
ATOM 844 O O . TYR A 1 102 ? -6.524 10.718 2.460 1.00 97.38 102 TYR A O 1
ATOM 852 N N . LEU A 1 103 ? -6.752 11.725 0.460 1.00 97.31 103 LEU A N 1
ATOM 853 C CA . LEU A 1 103 ? -7.718 10.777 -0.107 1.00 97.31 103 LEU A CA 1
ATOM 854 C C . LEU A 1 103 ? -8.928 10.563 0.830 1.00 97.31 103 LEU A C 1
ATOM 856 O O . LEU A 1 103 ? -9.552 11.521 1.278 1.00 97.31 103 LEU A O 1
ATOM 860 N N . ASP A 1 104 ? -9.277 9.309 1.121 1.00 97.81 104 ASP A N 1
ATOM 861 C CA . ASP A 1 104 ? -10.368 8.913 2.017 1.00 97.81 104 ASP A CA 1
ATOM 862 C C . ASP A 1 104 ? -9.876 8.522 3.426 1.00 97.81 104 ASP A C 1
ATOM 864 O O . ASP A 1 104 ? -10.615 7.875 4.172 1.00 97.81 104 ASP A O 1
ATOM 868 N N . VAL A 1 105 ? -8.655 8.918 3.826 1.00 97.88 105 VAL A N 1
ATOM 869 C CA . VAL A 1 105 ? -8.016 8.428 5.065 1.00 97.88 105 VAL A CA 1
ATOM 870 C C . VAL A 1 105 ? -8.865 8.666 6.314 1.00 97.88 105 VAL A C 1
ATOM 872 O O . VAL A 1 105 ? -8.977 7.779 7.157 1.00 97.88 105 VAL A O 1
ATOM 875 N N . ARG A 1 106 ? -9.523 9.827 6.417 1.00 96.69 106 ARG A N 1
ATOM 876 C CA . ARG A 1 106 ? -10.410 10.154 7.543 1.00 96.69 106 ARG A CA 1
ATOM 877 C C . ARG A 1 106 ? -11.551 9.147 7.662 1.00 96.69 106 ARG A C 1
ATOM 879 O O . ARG A 1 106 ? -11.782 8.610 8.739 1.00 96.69 106 ARG A O 1
ATOM 886 N N . LYS A 1 107 ? -12.211 8.860 6.536 1.00 97.69 107 LYS A N 1
ATOM 887 C CA . LYS A 1 107 ? -13.327 7.915 6.476 1.00 97.69 107 LYS A CA 1
ATOM 888 C C . LYS A 1 107 ? -12.874 6.521 6.918 1.00 97.69 107 LYS A C 1
ATOM 890 O O . LYS A 1 107 ? -13.507 5.940 7.790 1.00 97.69 107 LYS A O 1
ATOM 895 N N . ARG A 1 108 ? -11.738 6.042 6.398 1.00 97.88 108 ARG A N 1
ATOM 896 C CA . ARG A 1 108 ? -11.176 4.734 6.778 1.00 97.88 108 ARG A CA 1
ATOM 897 C C . ARG A 1 108 ? -10.842 4.649 8.265 1.00 97.88 108 ARG A C 1
ATOM 899 O O . ARG A 1 108 ? -11.154 3.656 8.909 1.00 97.88 108 ARG A O 1
ATOM 906 N N . VAL A 1 109 ? -10.232 5.691 8.83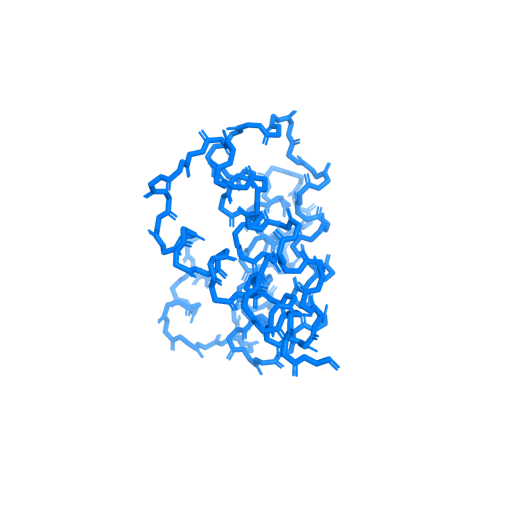6 1.00 97.69 109 VAL A N 1
ATOM 907 C CA . VAL A 1 109 ? -9.921 5.729 10.276 1.00 97.69 109 VAL A CA 1
ATOM 908 C C . VAL A 1 109 ? -11.190 5.628 11.124 1.00 97.69 109 VAL A C 1
ATOM 910 O O . VAL A 1 109 ? -11.195 4.889 12.109 1.00 97.69 109 VAL A O 1
ATOM 913 N N . ASP A 1 110 ? -12.250 6.350 10.759 1.00 96.25 110 ASP A N 1
ATOM 914 C CA . ASP A 1 110 ? -13.518 6.326 11.493 1.00 96.25 110 ASP A CA 1
ATOM 915 C C . ASP A 1 110 ? -14.215 4.958 11.377 1.00 96.25 110 ASP A C 1
ATOM 917 O O . ASP A 1 110 ? -14.652 4.404 12.388 1.00 96.25 110 ASP A O 1
ATOM 921 N N . GLU A 1 111 ? -14.253 4.375 10.176 1.00 96.56 111 GLU A N 1
ATOM 922 C CA . GLU A 1 111 ? -14.834 3.049 9.918 1.00 96.56 111 GLU A CA 1
ATOM 923 C C . GLU A 1 111 ? -14.121 1.947 10.716 1.00 96.56 111 GLU A C 1
ATOM 925 O O . GLU A 1 111 ? -14.770 1.204 11.456 1.00 96.56 111 GLU A O 1
ATOM 930 N N . LEU A 1 112 ? -12.786 1.894 10.661 1.00 96.19 112 LEU A N 1
ATOM 931 C CA . LEU A 1 112 ? -12.005 0.862 11.353 1.00 96.19 112 LEU A CA 1
ATOM 932 C C . LEU A 1 112 ? -12.079 0.996 12.881 1.00 96.19 112 LEU A C 1
ATOM 934 O O . LEU A 1 112 ? -12.122 -0.008 13.590 1.00 96.19 112 LEU A O 1
ATOM 938 N N . ARG A 1 113 ? -12.153 2.225 13.417 1.00 94.75 113 ARG A N 1
ATOM 939 C CA . ARG A 1 113 ? -12.371 2.453 14.860 1.00 94.75 113 ARG A CA 1
ATOM 940 C C . ARG A 1 113 ? -13.727 1.951 15.331 1.00 94.75 113 ARG A C 1
ATOM 942 O O . ARG A 1 113 ? -13.835 1.492 16.464 1.00 94.75 113 ARG A O 1
ATOM 949 N N . ASN A 1 114 ? -14.756 2.092 14.502 1.00 94.19 114 ASN A N 1
ATOM 950 C CA . ASN A 1 114 ? -16.085 1.595 14.833 1.00 94.19 114 ASN A CA 1
ATOM 951 C C . ASN A 1 114 ? -16.115 0.068 14.766 1.00 94.19 114 ASN A C 1
ATOM 953 O O . ASN A 1 114 ? -16.611 -0.557 15.697 1.00 94.19 114 ASN A O 1
ATOM 957 N N . GLN A 1 115 ? -15.491 -0.527 13.745 1.00 91.50 115 GLN A N 1
ATOM 958 C CA . GLN A 1 115 ? -15.365 -1.979 13.620 1.00 91.50 115 GLN A CA 1
ATOM 959 C C . GLN A 1 115 ? -14.667 -2.610 14.836 1.00 91.50 115 GLN A C 1
ATOM 961 O O . GLN A 1 115 ? -15.161 -3.600 15.364 1.00 91.50 115 GLN A O 1
ATOM 966 N N . GLN A 1 116 ? -13.584 -2.004 15.342 1.00 86.19 116 GLN A N 1
ATOM 967 C CA . GLN A 1 116 ? -12.884 -2.484 16.545 1.00 86.19 116 GLN A CA 1
ATOM 968 C C . GLN A 1 116 ? -13.712 -2.421 17.834 1.00 86.19 116 GLN A C 1
ATOM 970 O O . GLN A 1 116 ? -13.413 -3.140 18.776 1.00 86.19 116 GLN A O 1
ATOM 975 N N . LYS A 1 117 ? -14.715 -1.542 17.914 1.00 83.44 117 LYS A N 1
ATOM 976 C CA . LYS A 1 117 ? -15.594 -1.436 19.091 1.00 83.44 117 LYS A CA 1
ATOM 977 C C . LYS A 1 117 ? -16.757 -2.426 19.056 1.00 83.44 117 LYS A C 1
ATOM 979 O O . LYS A 1 117 ? -17.452 -2.561 20.057 1.00 83.44 117 LYS A O 1
ATOM 984 N N . SER A 1 118 ? -17.033 -3.013 17.893 1.00 77.44 118 SER A N 1
ATOM 985 C CA . SER A 1 118 ? -18.177 -3.901 17.662 1.00 77.44 118 SER A CA 1
ATOM 986 C C . SER A 1 118 ? -17.811 -5.387 17.640 1.00 77.44 118 SER A C 1
ATOM 988 O O . SER A 1 118 ? -18.724 -6.206 17.561 1.00 77.44 118 SER A O 1
ATOM 990 N N . GLY A 1 119 ? -16.518 -5.724 17.679 1.00 64.12 119 GLY A N 1
ATOM 991 C CA . GLY A 1 119 ? -16.011 -7.085 17.883 1.00 64.12 119 GLY A CA 1
ATOM 992 C C . GLY A 1 119 ? -15.611 -7.302 19.331 1.00 64.12 119 GLY A C 1
ATOM 993 O O . GLY A 1 119 ? -15.827 -8.431 19.816 1.00 64.12 119 GLY A O 1
#

Foldseek 3Di:
DVLVVCVVVLVLVVSLVVLVVQLVDVVSVLVSLQSNLSSCVSVLVLVSSLVSLVVSLVSDPDCLDPSVLVSLQSNLVSCVSVVVLVSSLVSLVSSCVSPVPPDCSVVSNVVSVVVVVVD

Secondary structure (DSSP, 8-state):
-HHHHHHHTT-HHHHHHHHHHHTTSHHHHHHHHHHHHHHHHHTT-HHHHHHHHHHHHHT-S-TTSHHHHHHHHHHHHHHHHTT-HHHHHHHHHHHHHH-TTSTTHHHHHHHHHHHHHH-

InterPro domains:
  IPR011990 Tetratricopeptide-like helical domain superfamily [G3DSA:1.25.40.10] (1-119)
  IPR011990 Tetratricopeptide-like helical domain superfamily [SSF48452] (2-108)
  IPR019734 Tetratricopeptide repeat [PS50005] (30-63)
  IPR019734 Tetratricopeptide repeat [PS50005] (69-102)
  IPR019734 Tetratricopeptide repeat [SM00028] (30-63)
  IPR019734 Tetratricopeptide repeat [SM00028] (69-102)

Organism: NCBI:txid412755

pLDDT: mean 96.44, std 4.47, range [64.12, 98.81]

Radius of gyration: 14.56 Å; chains: 1; bounding box: 38×26×39 Å